Protein AF-A0A9Q4QQQ3-F1 (afdb_monomer)

Solvent-accessible surface area (backbone atoms only — not comparable to full-atom values): 6529 Å² total; per-residue (Å²): 118,49,77,91,69,48,77,55,96,86,64,57,94,86,68,75,76,92,46,68,68,54,33,49,50,52,51,51,52,47,39,64,70,56,30,48,53,47,49,64,69,70,53,78,55,95,72,57,71,48,51,49,53,30,50,32,54,49,23,65,74,65,34,62,72,50,42,75,71,28,68,31,51,55,30,37,57,70,69,36,53,71,63,19,47,61,43,39,68,74,67,23,62,59,86,98,41,78,38,71,70,35,48,56,50,28,54,54,44,56,73,79

Radius of gyration: 14.98 Å; Cα contacts (8 Å, |Δi|>4): 104; chains: 1; bounding box: 36×33×38 Å

Secondary structure (DSSP, 8-stat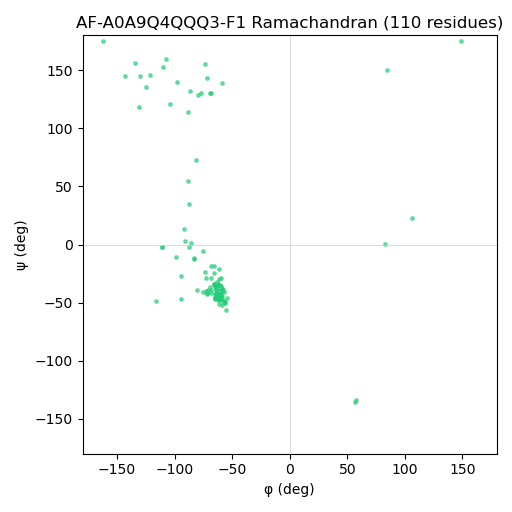e):
-BTTTB-STT--TT---SSHHHHHHHHHHHIIIIIHHHHHHH--S---HHHHHHHHHHHHHH-HHHHHT-HHHHHHHTT-HHHHHHGGGG--EETTEE-HHHHHHHHHHHH-

Mean pr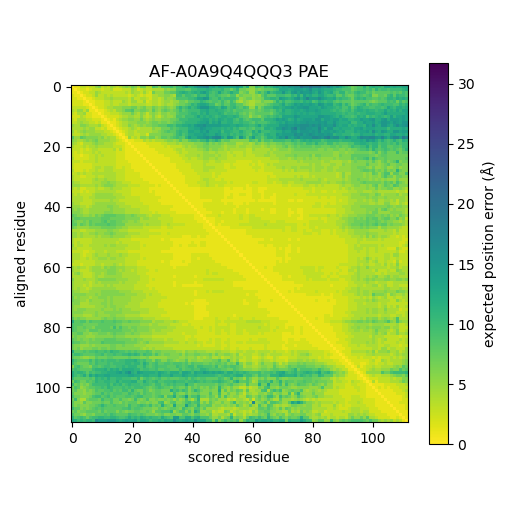edicted aligned error: 4.92 Å

Foldseek 3Di:
DDQPDDDDPPDDPPDDDPDNVSSVVVVVVCLVPAQLVLLVVLAPDDDDPLLSVLLSVLCSVVPSVCSNPFPLSVCRNVVNPVVSLVSLQVPQDDPPDGDPVSNVSSVVSSVD

pLDDT: mean 89.7, std 5.59, range [73.94, 97.12]

Organism: NCBI:txid644357

InterPro domains:
  IPR002196 Glycoside hydrolase, family 24 [PF00959] (1-109)
  IPR023346 Lysozyme-like domain superfamily [SSF53955] (1-112)
  IPR023347 Lysozyme domain superfamily [G3DSA:1.10.530.40] (1-112)
  IPR033907 Endolysin/autolysin [cd00737] (1-112)
  IPR051018 Bacteriophage Glycosyl Hydrolase 24 [PTHR38107] (1-112)

Nearest PDB structures (foldseek):
  6et6-assembly1_A  TM=9.318E-01  e=4.667E-08  Acinetobacter baumannii
  9kbq-assembly1_B  TM=9.723E-01  e=2.196E-07  Acinetobacter baumannii
  4zpu-assembly1_A  TM=9.407E-01  e=1.033E-06  Escherichia coli K-12
  3hde-assembly2_C  TM=9.400E-01  e=3.529E-06  Enterobacteria phage P21
  7m5i-assembly1_B  TM=9.130E-01  e=2.169E-05  Escherichia coli O157 typing phage 15

Sequence (112 aa):
TIGYGETGKHVTPDMCLANEQEADAILRARLAKEFEPAVRRYVRVPLKQQQFDALVSLSFNIGVGAFHRSTLLRKLNAGDVAGAAEQFHVWKWAGDSIQQGLIIRRAAERAL

Structure (mmCIF, N/CA/C/O backbone):
data_AF-A0A9Q4QQQ3-F1
#
_entry.id   AF-A0A9Q4QQQ3-F1
#
loop_
_atom_site.group_PDB
_atom_site.id
_atom_site.type_symbol
_atom_site.label_atom_id
_atom_site.label_alt_id
_atom_site.label_comp_id
_atom_site.label_asym_id
_atom_site.label_entity_id
_atom_site.label_seq_id
_atom_site.pdbx_PDB_ins_code
_atom_site.Cartn_x
_atom_site.Cartn_y
_atom_site.Cartn_z
_atom_site.occupancy
_atom_site.B_iso_or_equiv
_atom_site.auth_seq_id
_atom_site.auth_comp_id
_atom_site.auth_asym_id
_atom_site.auth_atom_id
_atom_site.pdbx_PDB_model_num
ATOM 1 N N . THR A 1 1 ? 8.842 -8.939 -12.506 1.00 79.44 1 THR A N 1
ATOM 2 C CA . THR A 1 1 ? 8.816 -7.755 -11.628 1.00 79.44 1 THR A CA 1
ATOM 3 C C . THR A 1 1 ? 10.060 -6.948 -11.893 1.00 79.44 1 THR A C 1
ATOM 5 O O . THR A 1 1 ? 11.099 -7.572 -12.062 1.00 79.44 1 THR A O 1
ATOM 8 N N . ILE A 1 2 ? 9.968 -5.619 -11.943 1.00 85.88 2 ILE A N 1
ATOM 9 C CA . ILE A 1 2 ? 11.116 -4.714 -12.130 1.00 85.88 2 ILE A CA 1
ATOM 10 C C . ILE A 1 2 ? 11.038 -3.542 -11.136 1.00 85.88 2 ILE A C 1
ATOM 12 O O . ILE A 1 2 ? 9.956 -3.244 -10.623 1.00 85.88 2 ILE A O 1
ATOM 16 N N . GLY A 1 3 ? 12.173 -2.912 -10.817 1.00 85.50 3 GLY A N 1
ATOM 17 C CA . GLY A 1 3 ? 12.241 -1.807 -9.854 1.00 85.50 3 GLY A CA 1
ATOM 18 C C . GLY A 1 3 ? 11.678 -2.192 -8.482 1.00 85.50 3 GLY A C 1
ATOM 19 O O . GLY A 1 3 ? 11.922 -3.290 -7.982 1.00 85.50 3 GLY A O 1
ATOM 20 N N . TYR A 1 4 ? 10.863 -1.315 -7.892 1.00 85.69 4 TYR A N 1
ATOM 21 C CA . TYR A 1 4 ? 10.291 -1.485 -6.548 1.00 85.69 4 TYR A CA 1
ATOM 22 C C . TYR A 1 4 ? 8.968 -2.272 -6.506 1.00 85.69 4 TYR A C 1
ATOM 24 O O . TYR A 1 4 ? 8.091 -1.992 -5.690 1.00 85.69 4 TYR A O 1
ATOM 32 N N . GLY A 1 5 ? 8.806 -3.271 -7.377 1.00 79.44 5 GLY A N 1
ATOM 33 C CA . GLY A 1 5 ? 7.593 -4.096 -7.419 1.00 79.44 5 GLY A CA 1
ATOM 34 C C . GLY A 1 5 ? 6.663 -3.806 -8.597 1.00 79.44 5 GLY A C 1
ATOM 35 O O . GLY A 1 5 ? 5.472 -4.123 -8.526 1.00 79.44 5 GLY A O 1
ATOM 36 N N . GLU A 1 6 ? 7.181 -3.230 -9.687 1.00 84.81 6 GLU A N 1
ATOM 37 C CA . GLU A 1 6 ? 6.390 -3.017 -10.896 1.00 84.81 6 GLU A CA 1
ATOM 38 C C . GLU A 1 6 ? 6.046 -4.345 -11.574 1.00 84.81 6 GLU A C 1
ATOM 40 O O . GLU A 1 6 ? 6.903 -5.218 -11.770 1.00 84.81 6 GLU A O 1
ATOM 45 N N . THR A 1 7 ? 4.763 -4.514 -11.894 1.00 83.19 7 THR A N 1
ATOM 46 C CA . THR A 1 7 ? 4.197 -5.746 -12.445 1.00 83.19 7 THR A CA 1
ATOM 47 C C . THR A 1 7 ? 3.127 -5.419 -13.483 1.00 83.19 7 THR A C 1
ATOM 49 O O . THR A 1 7 ? 2.374 -4.463 -13.341 1.00 83.19 7 THR A O 1
ATOM 52 N N . GLY A 1 8 ? 3.019 -6.237 -14.530 1.00 81.31 8 GLY A N 1
ATOM 53 C CA . GLY A 1 8 ? 2.001 -6.071 -15.567 1.00 81.31 8 GLY A CA 1
ATOM 54 C C . GLY A 1 8 ? 2.483 -6.548 -16.931 1.00 81.31 8 GLY A C 1
ATOM 55 O O . GLY A 1 8 ? 3.646 -6.899 -17.096 1.00 81.31 8 GLY A O 1
ATOM 56 N N . LYS A 1 9 ? 1.587 -6.534 -17.926 1.00 82.06 9 LYS A N 1
ATOM 57 C CA . LYS A 1 9 ? 1.886 -6.991 -19.300 1.00 82.06 9 LYS A CA 1
ATOM 58 C C . LYS A 1 9 ? 2.985 -6.183 -20.001 1.00 82.06 9 LYS A C 1
ATOM 60 O O . LYS A 1 9 ? 3.552 -6.661 -20.971 1.00 82.06 9 LYS A O 1
ATOM 65 N N . HIS A 1 10 ? 3.237 -4.960 -19.537 1.00 82.69 10 HIS A N 1
ATOM 66 C CA . HIS A 1 10 ? 4.254 -4.069 -20.090 1.00 82.69 10 HIS A CA 1
ATOM 67 C C . HIS A 1 10 ? 5.662 -4.354 -19.540 1.00 82.69 10 HIS A C 1
ATOM 69 O O . HIS A 1 10 ? 6.623 -3.827 -20.082 1.00 82.69 10 HIS A O 1
ATOM 75 N N . VAL A 1 11 ? 5.786 -5.168 -18.483 1.00 85.56 11 VAL A N 1
ATOM 76 C CA . VAL A 1 11 ? 7.076 -5.564 -17.907 1.00 85.56 11 VAL A CA 1
ATOM 77 C C . VAL A 1 11 ? 7.567 -6.817 -18.625 1.00 85.56 11 VAL A C 1
ATOM 79 O O . VAL A 1 11 ? 6.957 -7.880 -18.492 1.00 85.56 11 VAL A O 1
ATOM 82 N N . THR A 1 12 ? 8.668 -6.703 -19.367 1.00 84.81 12 THR A N 1
ATOM 83 C CA . THR A 1 12 ? 9.301 -7.823 -20.083 1.00 84.81 12 THR A CA 1
ATOM 84 C C . THR A 1 12 ? 10.617 -8.250 -19.416 1.00 84.81 12 THR A C 1
ATOM 86 O O . THR A 1 12 ? 11.195 -7.464 -18.664 1.00 84.81 12 THR A O 1
ATOM 89 N N . PRO A 1 13 ? 11.106 -9.484 -19.658 1.00 84.62 13 PRO A N 1
ATOM 90 C CA . PRO A 1 13 ? 12.372 -9.962 -19.089 1.00 84.62 13 PRO A CA 1
ATOM 91 C C . PRO A 1 13 ? 13.601 -9.127 -19.473 1.00 84.62 13 PRO A C 1
ATOM 93 O O . PRO A 1 13 ? 14.537 -9.050 -18.687 1.00 84.62 13 PRO A O 1
ATOM 96 N N . ASP A 1 14 ? 13.582 -8.490 -20.647 1.00 86.62 14 ASP A N 1
ATOM 97 C CA . ASP A 1 14 ? 14.713 -7.716 -21.180 1.00 86.62 14 ASP A CA 1
ATOM 98 C C . ASP A 1 14 ? 14.724 -6.248 -20.720 1.00 86.62 14 ASP A C 1
ATOM 100 O O . ASP A 1 14 ? 15.623 -5.486 -21.076 1.00 86.62 14 ASP A O 1
ATOM 104 N N . MET A 1 15 ? 13.717 -5.818 -19.952 1.00 86.19 15 MET A N 1
ATOM 105 C CA . MET A 1 15 ? 13.709 -4.470 -19.392 1.00 86.19 15 MET A CA 1
ATOM 106 C C . MET A 1 15 ? 14.786 -4.331 -18.315 1.00 86.19 15 MET A C 1
ATOM 108 O O . MET A 1 15 ? 14.839 -5.102 -17.358 1.00 86.19 15 MET A O 1
ATOM 112 N N . CYS A 1 16 ? 15.579 -3.270 -18.433 1.00 84.19 16 CYS A N 1
ATOM 113 C CA . CYS A 1 16 ? 16.528 -2.829 -17.422 1.00 84.19 16 CYS A CA 1
ATOM 114 C C . CYS A 1 16 ? 16.237 -1.370 -17.081 1.00 84.19 16 CYS A C 1
ATOM 116 O O . CYS A 1 16 ? 16.025 -0.561 -17.980 1.00 84.19 16 CYS A O 1
ATOM 118 N N . LEU A 1 17 ? 16.246 -1.044 -15.790 1.00 84.00 17 LEU A N 1
ATOM 119 C CA . LEU A 1 17 ? 16.192 0.344 -15.337 1.00 84.00 17 LEU A CA 1
ATOM 120 C C . LEU A 1 17 ? 17.614 0.888 -15.294 1.00 84.00 17 LEU A C 1
ATOM 122 O O . LEU A 1 17 ? 18.511 0.231 -14.763 1.00 84.00 17 LEU A O 1
ATOM 126 N N . ALA A 1 18 ? 17.822 2.076 -15.851 1.00 82.50 18 ALA A N 1
ATOM 127 C CA . ALA A 1 18 ? 19.147 2.674 -15.959 1.00 82.50 18 ALA A CA 1
ATOM 128 C C . ALA A 1 18 ? 19.676 3.178 -14.606 1.00 82.50 18 ALA A C 1
ATOM 130 O O . ALA A 1 18 ? 20.887 3.233 -14.397 1.00 82.50 18 ALA A O 1
ATOM 131 N N . ASN A 1 19 ? 18.780 3.576 -13.698 1.00 87.75 19 ASN A N 1
ATOM 132 C CA . ASN A 1 19 ? 19.118 4.115 -12.382 1.00 87.75 19 ASN A CA 1
ATOM 133 C C . ASN A 1 19 ? 17.919 4.073 -11.415 1.00 87.75 19 ASN A C 1
ATOM 135 O O . ASN A 1 19 ? 16.791 3.742 -11.786 1.00 87.75 19 ASN A O 1
ATOM 139 N N . GLU A 1 20 ? 18.172 4.449 -10.161 1.00 88.12 20 GLU A N 1
ATOM 140 C CA . GLU A 1 20 ? 17.146 4.554 -9.117 1.00 88.12 20 GLU A CA 1
ATOM 141 C C . GLU A 1 20 ? 16.085 5.619 -9.429 1.00 88.12 20 GLU A C 1
ATOM 143 O O . GLU A 1 20 ? 14.919 5.423 -9.097 1.00 88.12 20 GLU A O 1
ATOM 148 N N . GLN A 1 21 ? 16.435 6.712 -10.121 1.00 90.38 21 GLN A N 1
ATOM 149 C CA . GLN A 1 21 ? 15.463 7.763 -10.450 1.00 90.38 21 GLN A CA 1
ATOM 150 C C . GLN A 1 21 ? 14.371 7.263 -11.402 1.00 90.38 21 GLN A C 1
ATOM 152 O O . GLN A 1 21 ? 13.215 7.670 -11.289 1.00 90.38 21 GLN A O 1
ATOM 157 N N . GLU A 1 22 ? 14.713 6.364 -12.323 1.00 88.62 22 GLU A N 1
ATOM 158 C CA . GLU A 1 22 ? 13.747 5.724 -13.212 1.00 88.62 22 GLU A CA 1
ATOM 159 C C . GLU A 1 22 ? 12.821 4.775 -12.437 1.00 88.62 22 GLU A C 1
ATOM 161 O O . GLU A 1 22 ? 11.602 4.802 -12.623 1.00 88.62 22 GLU A O 1
ATOM 166 N N . ALA A 1 23 ? 13.374 4.001 -11.497 1.00 86.69 23 ALA A N 1
ATOM 167 C CA . ALA A 1 23 ? 12.589 3.149 -10.604 1.00 86.69 23 ALA A CA 1
ATOM 168 C C . ALA A 1 23 ? 11.619 3.966 -9.731 1.00 86.69 23 ALA A C 1
ATOM 170 O O . ALA A 1 23 ? 10.445 3.606 -9.601 1.00 86.69 23 ALA A O 1
ATOM 171 N N . ASP A 1 24 ? 12.086 5.092 -9.189 1.00 87.56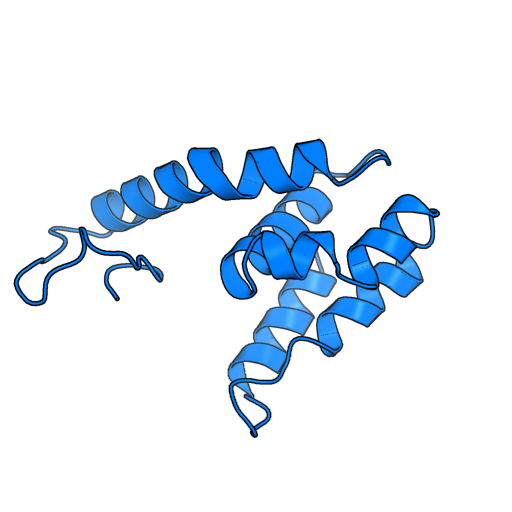 24 ASP A N 1
ATOM 172 C CA . ASP A 1 24 ? 11.281 6.042 -8.420 1.00 87.56 24 ASP A CA 1
ATOM 173 C C . ASP A 1 24 ? 10.165 6.658 -9.262 1.00 87.56 24 ASP A C 1
ATOM 175 O O . ASP A 1 24 ? 9.026 6.773 -8.802 1.00 87.56 24 ASP A O 1
ATOM 179 N N . ALA A 1 25 ? 10.466 7.057 -10.500 1.00 90.12 25 ALA A N 1
ATOM 180 C CA . ALA A 1 25 ? 9.485 7.647 -11.401 1.00 90.12 25 ALA A CA 1
ATOM 181 C C . ALA A 1 25 ? 8.358 6.657 -11.724 1.00 90.12 25 ALA A C 1
ATOM 183 O O . ALA A 1 25 ? 7.182 7.025 -11.656 1.00 90.12 25 ALA A O 1
ATOM 184 N N . ILE A 1 26 ? 8.701 5.395 -12.002 1.00 89.31 26 ILE A N 1
ATOM 185 C CA . ILE A 1 26 ? 7.728 4.323 -12.245 1.00 89.31 26 ILE A CA 1
ATOM 186 C C . ILE A 1 26 ? 6.861 4.096 -11.004 1.00 89.31 26 ILE A C 1
ATOM 188 O O . ILE A 1 26 ? 5.630 4.082 -11.106 1.00 89.31 26 ILE A O 1
ATOM 192 N N . LEU A 1 27 ? 7.484 3.983 -9.825 1.00 90.50 27 LEU A N 1
ATOM 193 C CA . LEU A 1 27 ? 6.762 3.797 -8.569 1.00 90.50 27 LEU A CA 1
ATOM 194 C C . LEU A 1 27 ? 5.786 4.953 -8.319 1.00 90.50 27 LEU A C 1
ATOM 196 O O . LEU A 1 27 ? 4.597 4.715 -8.111 1.00 90.50 27 LEU A O 1
ATOM 200 N N . ARG A 1 28 ? 6.255 6.204 -8.393 1.00 90.69 28 ARG A N 1
ATOM 201 C CA . ARG A 1 28 ? 5.419 7.399 -8.190 1.00 90.69 28 ARG A CA 1
ATOM 202 C C . ARG A 1 28 ? 4.265 7.458 -9.180 1.00 90.69 28 ARG A C 1
ATOM 204 O O . ARG A 1 28 ? 3.133 7.712 -8.775 1.00 90.69 28 ARG A O 1
ATOM 211 N N . ALA A 1 29 ? 4.526 7.186 -10.458 1.00 91.31 29 ALA A N 1
ATOM 212 C CA . ALA A 1 29 ? 3.491 7.181 -11.484 1.00 91.31 29 ALA A CA 1
ATOM 213 C C . ALA A 1 29 ? 2.398 6.151 -11.171 1.00 91.31 29 ALA A C 1
ATOM 215 O O . ALA A 1 29 ? 1.209 6.446 -11.308 1.00 91.31 29 ALA A O 1
ATOM 216 N N . ARG A 1 30 ? 2.776 4.958 -10.703 1.00 90.62 30 ARG A N 1
ATOM 217 C CA . ARG A 1 30 ? 1.807 3.926 -10.338 1.00 90.62 30 ARG A CA 1
ATOM 218 C C . ARG A 1 30 ? 1.041 4.256 -9.060 1.00 90.62 30 ARG A C 1
ATOM 220 O O . ARG A 1 30 ? -0.178 4.081 -9.037 1.00 90.62 30 ARG A O 1
ATOM 227 N N . LEU A 1 31 ? 1.712 4.765 -8.025 1.00 92.81 31 LEU A N 1
ATOM 228 C CA . LEU A 1 31 ? 1.057 5.221 -6.794 1.00 92.81 31 LEU A CA 1
ATOM 229 C C . LEU A 1 31 ? -0.001 6.288 -7.099 1.00 92.81 31 LEU A C 1
ATOM 231 O O . LEU A 1 31 ? -1.163 6.105 -6.733 1.00 92.81 31 LEU A O 1
ATOM 235 N N . ALA A 1 32 ? 0.368 7.319 -7.861 1.00 93.31 32 ALA A N 1
ATOM 236 C CA . ALA A 1 32 ? -0.523 8.414 -8.237 1.00 93.31 32 ALA A CA 1
ATOM 237 C C . ALA A 1 32 ? -1.683 7.967 -9.142 1.00 93.31 32 ALA A C 1
ATOM 239 O O . ALA A 1 32 ? -2.787 8.506 -9.055 1.00 93.31 32 ALA A O 1
ATOM 240 N N . LYS A 1 33 ? -1.457 6.979 -10.017 1.00 92.88 33 LYS A N 1
ATOM 241 C CA . LYS A 1 33 ? -2.469 6.505 -10.970 1.00 92.88 33 LYS A CA 1
ATOM 242 C C . LYS A 1 33 ? -3.474 5.533 -10.356 1.00 92.88 33 LYS A C 1
ATOM 244 O O . LYS A 1 33 ? -4.648 5.575 -10.718 1.00 92.88 33 LYS A O 1
ATOM 249 N N . GLU A 1 34 ? -3.027 4.633 -9.483 1.00 92.94 34 GLU A N 1
ATOM 250 C CA . GLU A 1 34 ? -3.828 3.482 -9.047 1.00 92.94 34 GLU A CA 1
ATOM 251 C C . GLU A 1 34 ? -4.167 3.517 -7.553 1.00 92.94 34 GLU A C 1
ATOM 253 O O . GLU A 1 34 ? -5.327 3.338 -7.176 1.00 92.94 34 GLU A O 1
ATOM 258 N N . PHE A 1 35 ? -3.178 3.762 -6.692 1.00 95.19 35 PHE A N 1
ATOM 259 C CA . PHE A 1 35 ? -3.304 3.498 -5.257 1.00 95.19 35 PHE A CA 1
ATOM 260 C C . PHE A 1 35 ? -3.748 4.719 -4.454 1.00 95.19 35 PHE A C 1
ATOM 262 O O . PHE A 1 35 ? -4.689 4.620 -3.668 1.00 95.19 35 PHE A O 1
ATOM 269 N N . GLU A 1 36 ? -3.147 5.886 -4.683 1.00 96.06 36 GLU A N 1
ATOM 270 C CA . GLU A 1 36 ? -3.560 7.126 -4.022 1.00 96.06 36 GLU A CA 1
ATOM 271 C C . GLU A 1 36 ? -5.029 7.480 -4.308 1.00 96.06 36 GLU A C 1
ATOM 273 O O . GLU A 1 36 ? -5.767 7.745 -3.352 1.00 96.06 36 GLU A O 1
ATOM 278 N N . PRO A 1 37 ? -5.526 7.430 -5.565 1.00 96.94 37 PRO A N 1
ATOM 279 C CA . PRO A 1 37 ? -6.932 7.714 -5.842 1.00 96.94 37 PRO A CA 1
ATOM 280 C C . PRO A 1 37 ? -7.864 6.684 -5.202 1.00 96.94 37 PRO A C 1
ATOM 282 O O . PRO A 1 37 ? -8.951 7.039 -4.749 1.00 96.94 37 PRO A O 1
ATOM 285 N N . ALA A 1 38 ? -7.447 5.416 -5.126 1.00 95.56 38 ALA A N 1
ATOM 286 C CA . ALA A 1 38 ? -8.224 4.373 -4.470 1.00 95.56 38 ALA A CA 1
ATOM 287 C C . ALA A 1 38 ? -8.363 4.628 -2.964 1.00 95.56 38 ALA A C 1
ATOM 289 O O . ALA A 1 38 ? -9.478 4.575 -2.442 1.00 95.56 38 ALA A O 1
ATOM 290 N N . VAL A 1 39 ? -7.269 4.961 -2.270 1.00 96.44 39 VAL A N 1
ATOM 291 C CA . VAL A 1 39 ? -7.318 5.297 -0.838 1.00 96.44 39 VAL A CA 1
ATOM 292 C C . VAL A 1 39 ? -8.200 6.526 -0.611 1.00 96.44 39 VAL A C 1
ATOM 294 O O . VAL A 1 39 ? -9.106 6.467 0.219 1.00 96.44 39 VAL A O 1
ATOM 297 N N . ARG A 1 40 ? -8.029 7.595 -1.406 1.00 96.44 40 ARG A N 1
ATOM 298 C CA . ARG A 1 40 ? -8.877 8.804 -1.325 1.00 96.44 40 ARG A CA 1
ATOM 299 C C . ARG A 1 40 ? -10.357 8.510 -1.568 1.00 96.44 40 ARG A C 1
ATOM 301 O O . ARG A 1 40 ? -11.212 9.119 -0.939 1.00 96.44 40 ARG A O 1
ATOM 308 N N . ARG A 1 41 ? -10.668 7.593 -2.486 1.00 96.69 41 ARG A N 1
ATOM 309 C CA . ARG A 1 41 ? -12.047 7.226 -2.831 1.00 96.69 41 ARG A CA 1
ATOM 310 C C . ARG A 1 41 ? -12.727 6.405 -1.739 1.00 96.69 41 ARG A C 1
ATOM 312 O O . ARG A 1 41 ? -13.930 6.547 -1.526 1.00 96.69 41 ARG A O 1
ATOM 319 N N . TYR A 1 42 ? -11.996 5.479 -1.127 1.00 97.12 42 TYR A N 1
ATOM 320 C CA . TYR A 1 42 ? -12.588 4.483 -0.239 1.00 97.12 42 TYR A CA 1
ATOM 321 C C . TYR A 1 42 ? -12.560 4.875 1.235 1.00 97.12 42 TYR A C 1
ATOM 323 O O . TYR A 1 42 ? -13.437 4.433 1.984 1.00 97.12 42 TYR A O 1
ATOM 331 N N . VAL A 1 43 ? -11.601 5.697 1.661 1.00 97.00 43 VAL A N 1
ATOM 332 C CA . VAL A 1 43 ? -11.576 6.235 3.022 1.00 97.00 43 VAL A CA 1
ATOM 333 C C . VAL A 1 43 ? -12.544 7.412 3.120 1.00 97.00 43 VAL A C 1
ATOM 335 O O . VAL A 1 43 ? -12.511 8.331 2.310 1.00 97.00 43 VAL A O 1
ATOM 338 N N . ARG A 1 44 ? -13.431 7.371 4.115 1.00 96.06 44 ARG A N 1
ATOM 339 C CA . ARG A 1 44 ? -14.519 8.343 4.322 1.00 96.06 44 ARG A CA 1
ATOM 340 C C . ARG A 1 44 ? -14.314 9.230 5.548 1.00 96.06 44 ARG A C 1
ATOM 342 O O . ARG A 1 44 ? -15.148 10.083 5.827 1.00 96.06 44 ARG A O 1
ATOM 349 N N . VAL A 1 45 ? -13.232 9.005 6.286 1.00 95.50 45 VAL A N 1
ATOM 350 C CA . VAL A 1 45 ? -12.860 9.763 7.483 1.00 95.50 45 VAL A CA 1
ATOM 351 C C . VAL A 1 45 ? -11.622 10.619 7.201 1.00 95.50 45 VAL A C 1
ATOM 353 O O . VAL A 1 45 ? -10.817 10.248 6.343 1.00 95.50 45 VAL A O 1
ATOM 356 N N . PRO A 1 46 ? -11.435 11.752 7.900 1.00 94.19 46 PRO A N 1
ATOM 357 C CA . PRO A 1 46 ? -10.209 12.533 7.791 1.00 94.19 46 PRO A CA 1
ATOM 358 C C . PRO A 1 46 ? -8.980 11.700 8.168 1.00 94.19 46 PRO A C 1
ATOM 360 O O . PRO A 1 46 ? -9.008 10.952 9.145 1.00 94.19 46 PRO A O 1
ATOM 363 N N . LEU A 1 47 ? -7.894 11.864 7.414 1.00 93.31 47 LEU A N 1
ATOM 364 C CA . LEU A 1 47 ? -6.615 11.205 7.665 1.00 93.31 47 LEU A CA 1
ATOM 365 C C . LEU A 1 47 ? -5.510 12.232 7.871 1.00 93.31 47 LEU A C 1
ATOM 367 O O . LEU A 1 47 ? -5.476 13.268 7.204 1.00 93.31 47 LEU A O 1
ATOM 371 N N . LYS A 1 48 ? -4.560 11.899 8.743 1.00 94.00 48 LYS A N 1
ATOM 372 C CA . LYS A 1 48 ? -3.240 12.537 8.738 1.00 94.00 48 LYS A CA 1
ATOM 373 C C . LYS A 1 48 ? -2.432 12.025 7.544 1.00 94.00 48 LYS A C 1
ATOM 375 O O . LYS A 1 48 ? -2.648 10.902 7.093 1.00 94.00 48 LYS A O 1
ATOM 380 N N . GLN A 1 49 ? -1.458 12.812 7.084 1.00 94.06 49 GLN A N 1
ATOM 381 C CA . GLN A 1 49 ? -0.610 12.431 5.948 1.00 94.06 49 GLN A CA 1
ATOM 382 C C . GLN A 1 49 ? 0.057 11.060 6.152 1.00 94.06 49 GLN A C 1
ATOM 384 O O . GLN A 1 49 ? -0.046 10.201 5.290 1.00 94.06 49 GLN A O 1
ATOM 389 N N . GLN A 1 50 ? 0.622 10.806 7.335 1.00 92.88 50 GLN A N 1
ATOM 390 C CA . GLN A 1 50 ? 1.292 9.535 7.644 1.00 92.88 50 GLN A CA 1
ATOM 391 C C . GLN A 1 50 ? 0.345 8.325 7.560 1.00 92.88 50 GLN A C 1
ATOM 393 O O . GLN A 1 50 ? 0.710 7.275 7.037 1.00 92.88 50 GLN A O 1
ATOM 398 N N . GLN A 1 51 ? -0.910 8.493 7.990 1.00 91.88 51 GLN A N 1
ATOM 399 C CA . GLN A 1 51 ? -1.931 7.448 7.887 1.00 91.88 51 GLN A CA 1
ATOM 400 C C . GLN A 1 51 ? -2.320 7.198 6.430 1.00 91.88 51 GLN A C 1
ATOM 402 O O . GLN A 1 51 ? -2.528 6.055 6.031 1.00 91.88 51 GLN A O 1
ATOM 407 N N . PHE A 1 52 ? -2.416 8.258 5.626 1.00 95.38 52 PHE A N 1
ATOM 408 C CA . PHE A 1 52 ? -2.642 8.128 4.191 1.00 95.38 52 PHE A CA 1
ATOM 409 C C . PHE A 1 52 ? -1.504 7.344 3.526 1.00 95.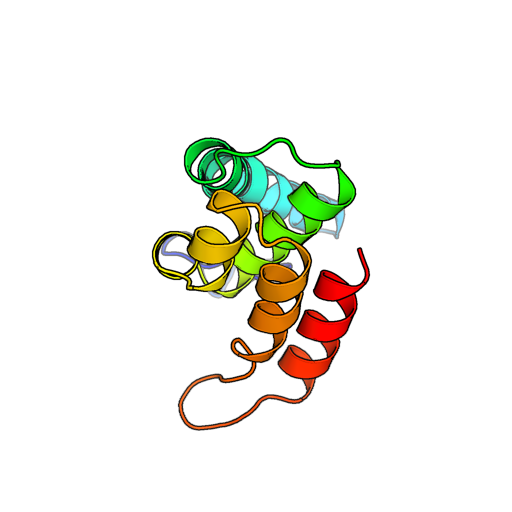38 52 PHE A C 1
ATOM 411 O O . PHE A 1 52 ? -1.775 6.374 2.818 1.00 95.38 52 PHE A O 1
ATOM 418 N N . ASP A 1 53 ? -0.253 7.689 3.828 1.00 93.38 53 ASP A N 1
ATOM 419 C CA . ASP A 1 53 ? 0.935 7.026 3.282 1.00 93.38 53 ASP A CA 1
ATOM 420 C C . ASP A 1 53 ? 0.981 5.536 3.669 1.00 93.38 53 ASP A C 1
ATOM 422 O O . ASP A 1 53 ? 1.215 4.672 2.817 1.00 93.38 53 ASP A O 1
ATOM 426 N N . ALA A 1 54 ? 0.661 5.203 4.925 1.00 92.62 54 ALA A N 1
ATOM 427 C CA . ALA A 1 54 ? 0.571 3.820 5.395 1.00 92.62 54 ALA A CA 1
ATOM 428 C C . ALA A 1 54 ? -0.498 3.008 4.642 1.00 92.62 54 ALA A C 1
ATOM 430 O O . ALA A 1 54 ? -0.254 1.867 4.236 1.00 92.62 54 ALA A O 1
ATOM 431 N N . LEU A 1 55 ? -1.678 3.594 4.408 1.00 95.06 55 LEU A N 1
ATOM 432 C CA . LEU A 1 55 ? -2.765 2.941 3.670 1.00 95.06 55 LEU A CA 1
ATOM 433 C C . LEU A 1 55 ? -2.430 2.772 2.185 1.00 95.06 55 LEU A C 1
ATOM 435 O O . LEU A 1 55 ? -2.778 1.745 1.601 1.00 95.06 55 LEU A O 1
ATOM 439 N N . VAL A 1 56 ? -1.732 3.738 1.582 1.00 95.62 56 VAL A N 1
ATOM 440 C CA . VAL A 1 56 ? -1.231 3.633 0.206 1.00 95.62 56 VAL A CA 1
ATOM 441 C C . VAL A 1 56 ? -0.187 2.520 0.102 1.00 95.62 56 VAL A C 1
ATOM 443 O O . VAL A 1 56 ? -0.312 1.677 -0.786 1.00 95.62 56 VAL A O 1
ATOM 446 N N . SER A 1 57 ? 0.773 2.433 1.034 1.00 92.75 57 SER A N 1
ATOM 447 C CA . SER A 1 57 ? 1.749 1.328 1.067 1.00 92.75 57 SER A CA 1
ATOM 448 C C . SER A 1 57 ? 1.069 -0.033 1.211 1.00 92.75 57 SER A C 1
ATOM 450 O O . SER A 1 57 ? 1.406 -0.979 0.488 1.00 92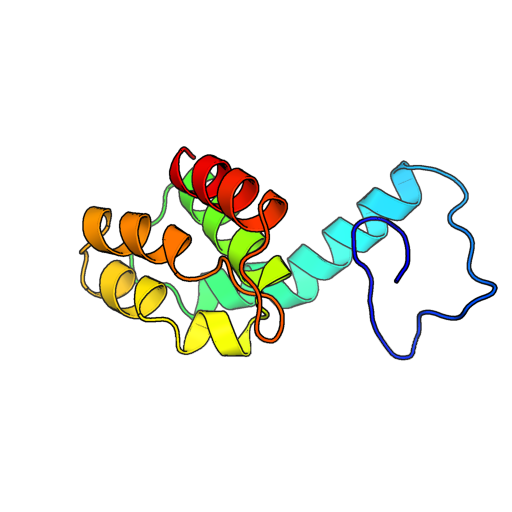.75 57 SER A O 1
ATOM 452 N N . LEU A 1 58 ? 0.080 -0.138 2.107 1.00 92.12 58 LEU A N 1
ATOM 453 C CA . LEU A 1 58 ? -0.684 -1.368 2.269 1.00 92.12 58 LEU A CA 1
ATOM 454 C C . LEU A 1 58 ? -1.420 -1.714 0.975 1.00 92.12 58 LEU A C 1
ATOM 456 O O . LEU A 1 58 ? -1.276 -2.829 0.479 1.00 92.12 58 LEU A O 1
ATOM 460 N N . SER A 1 59 ? -2.166 -0.762 0.405 1.00 94.75 59 SER A N 1
ATOM 461 C CA . SER A 1 59 ? -2.931 -0.966 -0.827 1.00 94.75 59 SER A CA 1
ATOM 462 C C . SER A 1 59 ? -2.038 -1.329 -2.013 1.00 94.75 59 SER A C 1
ATOM 464 O O . SER A 1 59 ? -2.463 -2.140 -2.832 1.00 94.75 59 SER A O 1
ATOM 466 N N . PHE A 1 60 ? -0.824 -0.779 -2.103 1.00 91.62 60 PHE A N 1
ATOM 467 C CA . PHE A 1 60 ? 0.176 -1.168 -3.099 1.00 91.62 60 PHE A CA 1
ATOM 468 C C . PHE A 1 60 ? 0.575 -2.638 -2.942 1.00 91.62 60 PHE A C 1
ATOM 470 O O . PHE A 1 60 ? 0.658 -3.378 -3.918 1.00 91.62 60 PHE A O 1
ATOM 477 N N . ASN A 1 61 ? 0.780 -3.089 -1.703 1.00 90.44 61 ASN A N 1
ATOM 478 C CA . ASN A 1 61 ? 1.223 -4.449 -1.427 1.00 90.44 61 ASN A CA 1
ATOM 479 C C . ASN A 1 61 ? 0.126 -5.512 -1.590 1.00 90.44 61 ASN A C 1
ATOM 481 O O . ASN A 1 61 ? 0.417 -6.594 -2.093 1.00 90.44 61 ASN A O 1
ATOM 485 N N . ILE A 1 62 ? -1.106 -5.233 -1.155 1.00 89.44 62 ILE A N 1
ATOM 486 C CA . ILE A 1 62 ? -2.210 -6.215 -1.172 1.00 89.44 62 ILE A CA 1
ATOM 487 C C . ILE A 1 62 ? -3.149 -6.044 -2.377 1.00 89.44 62 ILE A C 1
ATOM 489 O O . ILE A 1 62 ? -4.000 -6.896 -2.629 1.00 89.44 62 ILE A O 1
ATOM 493 N N . GLY A 1 63 ? -3.011 -4.941 -3.115 1.00 92.69 63 GLY A N 1
ATOM 494 C CA . GLY A 1 63 ? -3.879 -4.551 -4.222 1.00 92.69 63 GLY A CA 1
ATOM 495 C C . GLY A 1 63 ? -5.142 -3.795 -3.785 1.00 92.69 63 GLY A C 1
ATOM 496 O O . GLY A 1 63 ? -5.724 -4.038 -2.723 1.00 92.69 63 GLY A O 1
ATOM 497 N N . VAL A 1 64 ? -5.629 -2.909 -4.661 1.00 94.50 64 VAL A N 1
ATOM 498 C CA . VAL A 1 64 ? -6.804 -2.048 -4.414 1.00 94.50 64 VAL A CA 1
ATOM 499 C C . VAL A 1 64 ? -8.065 -2.850 -4.074 1.00 94.50 64 VAL A C 1
ATOM 501 O O . VAL A 1 64 ? -8.831 -2.478 -3.185 1.00 94.50 64 VAL A O 1
ATOM 504 N N . GLY A 1 65 ? -8.293 -3.971 -4.763 1.00 95.25 65 GLY A N 1
ATOM 505 C CA . GLY A 1 65 ? -9.474 -4.806 -4.537 1.00 95.25 65 GLY A CA 1
ATOM 506 C C . GLY A 1 65 ? -9.511 -5.432 -3.140 1.00 95.25 65 GLY A C 1
ATOM 507 O O . GLY A 1 65 ? -10.576 -5.490 -2.524 1.00 95.25 65 GLY A O 1
ATOM 508 N N . ALA A 1 66 ? -8.358 -5.878 -2.632 1.00 94.75 66 ALA A N 1
ATOM 509 C CA . ALA A 1 66 ? -8.240 -6.437 -1.289 1.00 94.75 66 ALA A CA 1
ATOM 510 C C . ALA A 1 66 ? -8.360 -5.340 -0.223 1.00 94.75 66 ALA A C 1
ATOM 512 O O . ALA A 1 66 ? -9.098 -5.514 0.747 1.00 94.75 66 ALA A O 1
ATOM 513 N N . PHE A 1 67 ? -7.728 -4.183 -0.450 1.00 96.50 67 PHE A N 1
ATOM 514 C CA . PHE A 1 67 ? -7.866 -3.008 0.411 1.00 96.50 67 PHE A CA 1
ATOM 515 C C . PHE A 1 67 ? -9.330 -2.570 0.560 1.00 96.50 67 PHE A C 1
ATOM 517 O O . PHE A 1 67 ? -9.822 -2.432 1.681 1.00 96.50 67 PHE A O 1
ATOM 524 N N . HIS A 1 68 ? -10.060 -2.439 -0.551 1.00 96.69 68 HIS A N 1
ATOM 525 C CA . HIS A 1 68 ? -11.465 -2.022 -0.552 1.00 96.69 68 HIS A CA 1
ATOM 526 C C . HIS A 1 68 ? -12.380 -2.965 0.248 1.00 96.69 68 HIS A C 1
ATOM 528 O O . HIS A 1 68 ? -13.313 -2.514 0.908 1.00 96.69 68 HIS A O 1
ATOM 534 N N . ARG A 1 69 ? -12.113 -4.276 0.227 1.00 96.19 69 ARG A N 1
ATOM 535 C CA . ARG A 1 69 ? -12.897 -5.274 0.977 1.00 96.19 69 ARG A CA 1
ATOM 536 C C . ARG A 1 69 ? -12.351 -5.552 2.381 1.00 96.19 69 ARG A C 1
ATOM 538 O O . ARG A 1 69 ? -12.865 -6.431 3.070 1.00 96.19 69 ARG A O 1
ATOM 545 N N . SER A 1 70 ? -11.305 -4.846 2.802 1.00 96.19 70 SER A N 1
ATOM 546 C CA . SER A 1 70 ? -10.611 -5.143 4.050 1.00 96.19 70 SER A CA 1
ATOM 547 C C . SER A 1 70 ? -11.439 -4.772 5.283 1.00 96.19 70 SER A C 1
ATOM 549 O O . SER A 1 70 ? -12.107 -3.736 5.348 1.00 96.19 70 SER A O 1
ATOM 551 N N . THR A 1 71 ? -11.326 -5.593 6.329 1.00 95.75 71 THR A N 1
ATOM 552 C CA . THR A 1 71 ? -11.846 -5.243 7.660 1.00 95.75 71 THR A CA 1
ATOM 553 C C . THR A 1 71 ? -11.169 -3.988 8.213 1.00 95.75 71 THR A C 1
ATOM 555 O O . THR A 1 71 ? -11.814 -3.233 8.937 1.00 95.75 71 THR A O 1
ATOM 558 N N . LEU A 1 72 ? -9.912 -3.737 7.829 1.00 96.56 72 LEU A N 1
ATOM 559 C CA . LEU A 1 72 ? -9.174 -2.517 8.150 1.00 96.56 72 LEU A CA 1
ATOM 560 C C . LEU A 1 72 ? -9.933 -1.271 7.695 1.00 96.56 72 LEU A C 1
ATOM 562 O O . LEU A 1 72 ? -10.262 -0.425 8.522 1.00 96.56 72 LEU A O 1
ATOM 566 N N . LEU A 1 73 ? -10.265 -1.186 6.404 1.00 96.75 73 LEU A N 1
ATOM 567 C CA . LEU A 1 73 ? -10.976 -0.040 5.841 1.00 96.75 73 LEU A CA 1
ATOM 568 C C . LEU A 1 73 ? -12.359 0.131 6.479 1.00 96.75 73 LEU A C 1
ATOM 570 O O . LEU A 1 73 ? -12.774 1.249 6.777 1.00 96.75 73 LEU A O 1
ATOM 574 N N . ARG A 1 74 ? -13.068 -0.978 6.723 1.00 97.00 74 ARG A N 1
ATOM 575 C CA . ARG A 1 74 ? -14.374 -0.956 7.395 1.00 97.00 74 ARG A CA 1
ATOM 576 C C . ARG A 1 74 ? -14.283 -0.369 8.807 1.00 97.00 74 ARG A C 1
ATOM 578 O O . ARG A 1 74 ? -15.114 0.462 9.153 1.00 97.00 74 ARG A O 1
ATOM 585 N N . LYS A 1 75 ? -13.289 -0.782 9.601 1.00 96.12 75 LYS A N 1
ATOM 586 C CA . LYS A 1 75 ? -13.045 -0.248 10.952 1.00 96.12 75 LYS A CA 1
ATOM 587 C C . LYS A 1 75 ? -12.654 1.224 10.911 1.00 96.12 75 LYS A C 1
ATOM 589 O O . LYS A 1 75 ? -13.254 2.029 11.615 1.00 96.12 75 LYS A O 1
ATOM 594 N N . LEU A 1 76 ? -11.735 1.583 10.017 1.00 96.62 76 LEU A N 1
ATOM 595 C CA . LEU A 1 76 ? -11.289 2.961 9.834 1.00 96.62 76 LEU A CA 1
ATOM 596 C C . LEU A 1 76 ? -12.461 3.894 9.502 1.00 96.62 76 LEU A C 1
ATOM 598 O O . LEU A 1 76 ? -12.639 4.918 10.153 1.00 96.62 76 LEU A O 1
ATOM 602 N N . ASN A 1 77 ? -13.308 3.507 8.546 1.00 97.12 77 ASN A N 1
ATOM 603 C CA . ASN A 1 77 ? -14.483 4.289 8.154 1.00 97.12 77 ASN A CA 1
ATOM 604 C C . ASN A 1 77 ? -15.577 4.346 9.231 1.00 97.12 77 ASN A C 1
ATOM 606 O O . ASN A 1 77 ? -16.432 5.224 9.168 1.00 97.12 77 ASN A O 1
ATOM 610 N N . ALA A 1 78 ? -15.555 3.436 10.207 1.00 96.81 78 ALA A N 1
ATOM 611 C CA . ALA A 1 78 ? -16.405 3.489 11.394 1.00 96.81 78 ALA A CA 1
ATOM 612 C C . ALA A 1 78 ? -15.807 4.356 12.522 1.00 96.81 78 ALA A C 1
ATOM 614 O O . ALA A 1 78 ? -16.398 4.446 13.594 1.00 96.81 78 ALA A O 1
ATOM 615 N N . GLY A 1 79 ? -14.638 4.974 12.307 1.00 93.94 79 GLY A N 1
ATOM 616 C CA . GLY A 1 79 ? -13.920 5.762 13.312 1.00 93.94 79 GLY A CA 1
ATOM 617 C C . GLY A 1 79 ? -13.061 4.931 14.273 1.00 93.94 79 GLY A C 1
ATOM 618 O O . GLY A 1 79 ? -12.385 5.496 15.130 1.00 93.94 79 GLY A O 1
ATOM 619 N N . ASP A 1 80 ? -13.026 3.603 14.119 1.00 94.56 80 ASP A N 1
ATOM 620 C CA . ASP A 1 80 ? -12.201 2.693 14.922 1.00 94.56 80 ASP A CA 1
ATOM 621 C C . ASP A 1 80 ? -10.760 2.664 14.384 1.00 94.56 80 ASP A C 1
ATOM 623 O O . ASP A 1 80 ? -10.321 1.708 13.739 1.00 94.56 80 ASP A O 1
ATOM 627 N N . VAL A 1 81 ? -10.022 3.753 14.620 1.00 90.81 81 VAL A N 1
ATOM 628 C CA . VAL A 1 81 ? -8.632 3.916 14.157 1.00 90.81 81 VAL A CA 1
ATOM 629 C C . VAL A 1 81 ? -7.704 2.894 14.818 1.00 90.81 81 VAL A C 1
ATOM 631 O O . VAL A 1 81 ? -6.885 2.277 14.137 1.00 90.81 81 VAL A O 1
ATOM 634 N N . ALA A 1 82 ? -7.850 2.668 16.127 1.00 90.81 82 ALA A N 1
ATOM 635 C CA . ALA A 1 82 ? -7.034 1.700 16.859 1.00 90.81 82 ALA A CA 1
ATOM 636 C C . ALA A 1 82 ? -7.281 0.270 16.357 1.00 90.81 82 ALA A C 1
ATOM 638 O O . ALA A 1 82 ? -6.340 -0.467 16.065 1.00 90.81 82 ALA A O 1
ATOM 639 N N . GLY A 1 83 ? -8.544 -0.111 16.166 1.00 91.94 83 GLY A N 1
ATOM 640 C CA . GLY A 1 83 ? -8.877 -1.405 15.597 1.00 91.94 83 GLY A CA 1
ATOM 641 C C . GLY A 1 83 ? -8.439 -1.546 14.143 1.00 91.94 83 GLY A C 1
ATOM 642 O O . GLY A 1 83 ? -8.065 -2.648 13.748 1.00 91.94 83 GLY A O 1
ATOM 643 N N . ALA A 1 84 ? -8.462 -0.476 13.341 1.00 92.75 84 ALA A N 1
ATOM 644 C CA . ALA A 1 84 ? -7.915 -0.493 11.986 1.00 92.75 84 ALA A CA 1
ATOM 645 C C . ALA A 1 84 ? -6.397 -0.742 11.992 1.00 92.75 84 ALA A C 1
ATOM 647 O O . ALA A 1 84 ? -5.919 -1.566 11.213 1.00 92.75 84 ALA A O 1
ATOM 648 N N . ALA A 1 85 ? -5.654 -0.119 12.911 1.00 90.06 85 ALA A N 1
ATOM 649 C CA . ALA A 1 85 ? -4.217 -0.340 13.075 1.00 90.06 85 ALA A CA 1
ATOM 650 C C . ALA A 1 85 ? -3.880 -1.814 13.380 1.00 90.0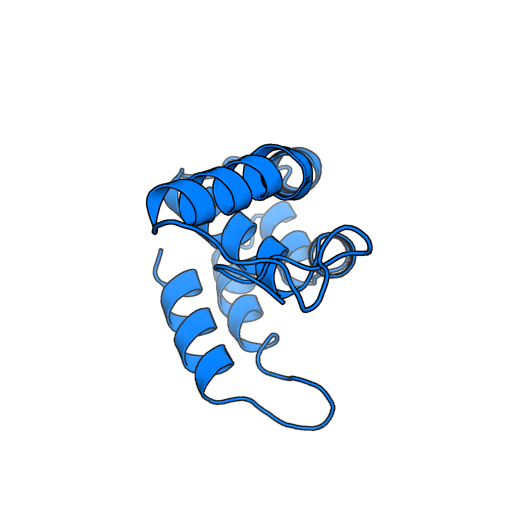6 85 ALA A C 1
ATOM 652 O O . ALA A 1 85 ? -2.942 -2.372 12.812 1.00 90.06 85 ALA A O 1
ATOM 653 N N . G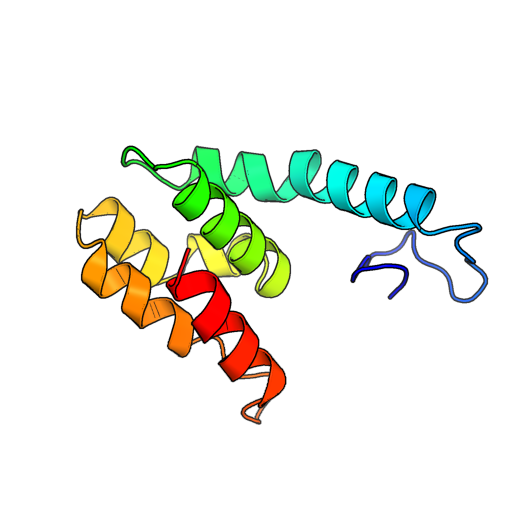LU A 1 86 ? -4.691 -2.499 14.194 1.00 91.69 86 GLU A N 1
ATOM 654 C CA . GLU A 1 86 ? -4.505 -3.937 14.450 1.00 91.69 86 GLU A CA 1
ATOM 655 C C . GLU A 1 86 ? -4.742 -4.815 13.216 1.00 91.69 86 GLU A C 1
ATOM 657 O O . GLU A 1 86 ? -4.188 -5.910 13.105 1.00 91.69 86 GLU A O 1
ATOM 662 N N . GLN A 1 87 ? -5.536 -4.344 12.252 1.00 92.50 87 GLN A N 1
ATOM 663 C CA . GLN A 1 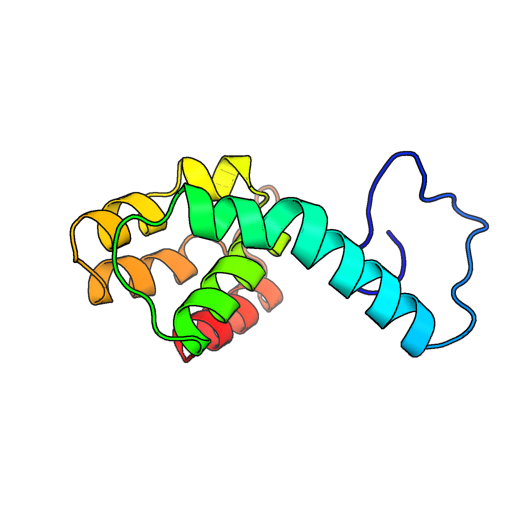87 ? -5.795 -5.092 11.024 1.00 92.50 87 GLN A CA 1
ATOM 664 C C . GLN A 1 87 ? -4.622 -5.079 10.039 1.00 92.50 87 GLN A C 1
ATOM 666 O O . GLN A 1 87 ? -4.687 -5.806 9.054 1.00 92.50 87 GLN A O 1
ATOM 671 N N . PHE A 1 88 ? -3.537 -4.335 10.269 1.00 88.00 88 PHE A N 1
ATOM 672 C CA . PHE A 1 88 ? -2.338 -4.478 9.432 1.00 88.00 88 PHE A CA 1
ATOM 673 C C . PHE A 1 88 ? -1.719 -5.877 9.587 1.00 88.00 88 PHE A C 1
ATOM 675 O O . PHE A 1 88 ? -1.339 -6.497 8.595 1.00 88.00 88 PHE A O 1
ATOM 682 N N . HIS A 1 89 ? -1.712 -6.435 10.802 1.00 86.12 89 HIS A N 1
ATOM 683 C CA . HIS A 1 89 ? -1.065 -7.718 11.122 1.00 86.12 89 HIS A CA 1
ATOM 684 C C . HIS A 1 89 ? -1.683 -8.942 10.441 1.00 86.12 89 HIS A C 1
ATOM 686 O O . HIS A 1 89 ? -1.042 -9.993 10.358 1.00 86.12 89 HIS A O 1
ATOM 692 N N . VAL A 1 90 ? -2.923 -8.839 9.951 1.00 87.69 90 VAL A N 1
ATOM 693 C CA . VAL A 1 90 ? -3.589 -9.958 9.263 1.00 87.69 90 VAL A CA 1
ATOM 694 C C . VAL A 1 90 ? -3.015 -10.176 7.858 1.00 87.69 90 VAL A C 1
ATOM 696 O O . VAL A 1 90 ? -3.033 -11.295 7.351 1.00 87.69 90 VAL A O 1
ATOM 699 N N . TRP A 1 91 ? -2.419 -9.141 7.258 1.00 87.38 91 TRP A N 1
ATOM 700 C CA . TRP A 1 91 ? -1.823 -9.176 5.920 1.00 87.38 91 TRP A CA 1
ATOM 701 C C . TRP A 1 91 ? -0.354 -9.624 5.956 1.00 87.38 91 TRP A C 1
ATOM 703 O O . TRP A 1 91 ? 0.536 -8.915 5.477 1.00 87.38 91 TRP A O 1
ATOM 713 N N . LYS A 1 92 ? -0.110 -10.795 6.557 1.00 87.38 92 LYS A N 1
ATOM 714 C CA . LYS A 1 92 ? 1.220 -11.421 6.728 1.00 87.38 92 LYS A CA 1
ATOM 715 C C . LYS A 1 92 ? 1.445 -12.688 5.896 1.00 87.38 92 LYS A C 1
ATOM 717 O O . LYS A 1 92 ? 2.520 -13.280 5.960 1.00 87.38 92 LYS A O 1
ATOM 722 N N . TRP A 1 93 ? 0.428 -13.120 5.158 1.00 82.38 93 TRP A N 1
ATOM 723 C CA . TRP A 1 93 ? 0.436 -14.364 4.394 1.00 82.38 93 TRP A CA 1
ATOM 724 C C . TRP A 1 93 ? 0.771 -14.105 2.925 1.00 82.38 93 TRP A C 1
ATOM 726 O O . TRP A 1 93 ? 0.271 -13.147 2.336 1.00 82.38 93 TRP A O 1
ATOM 736 N N . ALA A 1 94 ? 1.581 -14.982 2.335 1.00 82.81 94 ALA A N 1
ATOM 737 C CA . ALA A 1 94 ? 1.755 -15.096 0.891 1.00 82.81 94 ALA A CA 1
ATOM 738 C C . ALA A 1 94 ? 1.626 -16.576 0.504 1.00 82.81 94 ALA A C 1
ATOM 740 O O . ALA A 1 94 ? 2.385 -17.420 0.990 1.00 82.81 94 ALA A O 1
ATOM 741 N N . GLY A 1 95 ? 0.630 -16.894 -0.329 1.00 82.81 95 GLY A N 1
ATOM 742 C CA . GLY A 1 95 ? 0.189 -18.280 -0.507 1.00 82.81 95 GLY A CA 1
ATOM 743 C C . GLY A 1 95 ? -0.239 -18.886 0.834 1.00 82.81 95 GLY A C 1
ATOM 744 O O . GLY A 1 95 ? -0.897 -18.217 1.630 1.00 82.81 95 GLY A O 1
ATOM 745 N N . ASP A 1 96 ? 0.214 -20.106 1.113 1.00 83.50 96 ASP A N 1
ATOM 746 C CA . ASP A 1 96 ? -0.145 -20.857 2.326 1.00 83.50 96 ASP A CA 1
ATOM 747 C C . ASP A 1 96 ? 0.829 -20.642 3.498 1.00 83.50 96 ASP A C 1
ATOM 749 O O . ASP A 1 96 ? 0.821 -21.388 4.476 1.00 83.50 96 ASP A O 1
ATOM 753 N N . SER A 1 97 ? 1.699 -19.631 3.413 1.00 83.12 97 SER A N 1
ATOM 754 C CA . SER A 1 97 ? 2.768 -19.416 4.393 1.00 83.12 97 SER A CA 1
ATOM 755 C C . SER A 1 97 ? 2.817 -17.985 4.922 1.00 83.12 97 SER A C 1
ATOM 757 O O . SER A 1 97 ? 2.577 -17.011 4.202 1.00 83.12 97 SER A O 1
ATOM 759 N N . ILE A 1 98 ? 3.163 -17.855 6.203 1.00 86.31 98 ILE A N 1
ATOM 760 C CA . ILE A 1 98 ? 3.456 -16.566 6.829 1.00 86.31 98 ILE A CA 1
ATOM 761 C C . ILE A 1 98 ? 4.852 -16.119 6.400 1.00 86.31 98 ILE A C 1
ATOM 763 O O . ILE A 1 98 ? 5.818 -16.868 6.524 1.00 86.31 98 ILE A O 1
ATOM 767 N N . GLN A 1 99 ? 4.963 -14.875 5.943 1.00 88.56 99 GLN A N 1
ATOM 768 C CA . GLN A 1 99 ? 6.223 -14.295 5.496 1.00 88.56 99 GLN A CA 1
ATOM 769 C C . GLN A 1 99 ? 6.769 -13.332 6.548 1.0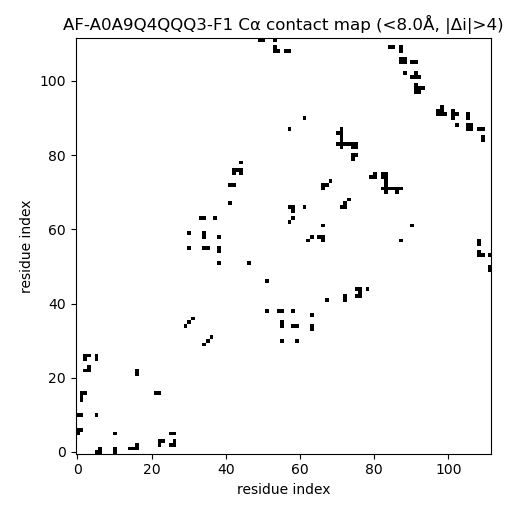0 88.56 99 GLN A C 1
ATOM 771 O O . GLN A 1 99 ? 6.143 -12.317 6.860 1.00 88.56 99 GLN A O 1
ATOM 776 N N . GLN A 1 100 ? 7.978 -13.603 7.045 1.00 82.62 100 GLN A N 1
ATOM 777 C CA . GLN A 1 100 ? 8.630 -12.754 8.047 1.00 82.62 100 GLN A CA 1
ATOM 778 C C . GLN A 1 100 ? 8.795 -11.304 7.559 1.00 82.62 100 GLN A C 1
ATOM 780 O O . GLN A 1 100 ? 8.556 -10.362 8.312 1.00 82.62 100 GLN A O 1
ATOM 785 N N . GLY A 1 101 ? 9.125 -11.115 6.277 1.00 84.06 101 GLY A N 1
ATOM 786 C CA . GLY A 1 101 ? 9.233 -9.784 5.672 1.00 84.06 101 GLY A CA 1
ATOM 787 C C . GLY A 1 101 ? 7.913 -9.005 5.682 1.00 84.06 101 GLY A C 1
ATOM 788 O O . GLY A 1 101 ? 7.918 -7.793 5.889 1.00 84.06 101 GLY A O 1
ATOM 789 N N . LEU A 1 102 ? 6.771 -9.691 5.536 1.00 82.44 102 LEU A N 1
ATOM 790 C CA . LEU A 1 102 ? 5.462 -9.044 5.640 1.00 82.44 102 LEU A CA 1
ATOM 791 C C . LEU A 1 102 ? 5.160 -8.638 7.081 1.00 82.44 102 LEU A C 1
ATOM 793 O O . LEU A 1 102 ? 4.667 -7.538 7.287 1.00 82.44 102 LEU A O 1
ATOM 797 N N . ILE A 1 103 ? 5.508 -9.454 8.080 1.00 82.69 103 ILE A N 1
ATOM 798 C CA . ILE A 1 103 ? 5.334 -9.080 9.495 1.00 82.69 103 ILE A CA 1
ATOM 799 C C . ILE A 1 103 ? 6.079 -7.775 9.806 1.00 82.69 103 ILE A C 1
ATOM 801 O O . ILE A 1 103 ? 5.487 -6.845 10.351 1.00 82.69 103 ILE A O 1
ATOM 805 N N . ILE A 1 104 ? 7.354 -7.686 9.414 1.00 85.19 104 ILE A N 1
ATOM 806 C CA . ILE A 1 104 ? 8.185 -6.492 9.635 1.00 85.19 104 ILE A CA 1
ATOM 807 C C . ILE A 1 104 ? 7.571 -5.278 8.927 1.00 85.19 104 ILE A C 1
ATOM 809 O O . ILE A 1 104 ? 7.408 -4.219 9.532 1.00 85.19 104 ILE A O 1
ATOM 813 N N . ARG A 1 105 ? 7.159 -5.445 7.665 1.00 84.69 105 ARG A N 1
ATOM 814 C CA . ARG A 1 105 ? 6.515 -4.381 6.888 1.00 84.69 105 ARG A CA 1
ATOM 815 C C . ARG A 1 105 ? 5.217 -3.890 7.536 1.00 84.69 105 ARG A C 1
ATOM 817 O O . ARG A 1 105 ? 5.008 -2.686 7.627 1.00 84.69 105 ARG A O 1
ATOM 824 N N . ARG A 1 106 ? 4.360 -4.799 8.011 1.00 87.75 106 ARG A N 1
ATOM 825 C CA . ARG A 1 106 ? 3.092 -4.456 8.675 1.00 87.75 106 ARG A CA 1
ATOM 826 C C . ARG A 1 106 ? 3.309 -3.717 9.994 1.00 87.75 106 ARG A C 1
ATOM 828 O O . ARG A 1 106 ? 2.554 -2.798 10.295 1.00 87.75 106 ARG A O 1
ATOM 835 N N . ALA A 1 107 ? 4.344 -4.076 10.752 1.00 79.94 107 ALA A N 1
ATOM 836 C CA . ALA A 1 107 ? 4.713 -3.359 11.970 1.00 79.94 107 ALA A CA 1
ATOM 837 C C . ALA A 1 107 ? 5.167 -1.919 11.673 1.00 79.94 107 ALA A C 1
ATOM 839 O O . ALA A 1 107 ? 4.744 -1.000 12.369 1.00 79.94 107 ALA A O 1
ATOM 840 N N . ALA A 1 108 ? 5.966 -1.719 10.618 1.00 80.69 108 ALA A N 1
ATOM 841 C CA . ALA A 1 108 ? 6.393 -0.388 10.190 1.00 80.69 108 ALA A CA 1
ATOM 842 C C . ALA A 1 108 ? 5.214 0.470 9.699 1.00 80.69 108 ALA A C 1
ATOM 844 O O . ALA A 1 108 ? 5.071 1.608 10.128 1.00 80.69 108 ALA A O 1
ATOM 845 N N . GLU A 1 109 ? 4.332 -0.085 8.862 1.00 77.94 109 GLU A N 1
ATOM 846 C CA . GLU A 1 109 ? 3.145 0.627 8.360 1.00 77.94 109 GLU A CA 1
ATOM 847 C C . GLU A 1 109 ? 2.170 1.012 9.486 1.00 77.94 109 GLU A C 1
ATOM 849 O O . GLU A 1 109 ? 1.567 2.076 9.430 1.00 77.94 109 GLU A O 1
ATOM 854 N N . ARG A 1 110 ? 2.036 0.181 10.528 1.00 79.12 110 ARG A N 1
ATOM 855 C CA . ARG A 1 110 ? 1.218 0.483 11.714 1.00 79.12 110 ARG A CA 1
ATOM 856 C C . ARG A 1 110 ? 1.791 1.622 12.573 1.00 79.12 110 ARG A C 1
ATOM 858 O O . ARG A 1 110 ? 1.034 2.253 13.307 1.00 79.12 110 ARG A O 1
ATOM 865 N N . ALA A 1 111 ? 3.108 1.812 12.564 1.00 80.25 111 ALA A N 1
ATOM 866 C CA . ALA A 1 111 ? 3.791 2.778 13.424 1.00 80.25 111 ALA A CA 1
ATOM 867 C C . ALA A 1 111 ? 3.786 4.217 12.871 1.00 80.25 111 ALA A C 1
ATOM 869 O O . ALA A 1 111 ? 4.144 5.136 13.609 1.00 80.25 111 ALA A O 1
ATOM 870 N N . LEU A 1 112 ? 3.407 4.391 11.599 1.00 73.94 112 LEU A N 1
ATOM 871 C CA . LEU A 1 112 ? 3.231 5.683 10.923 1.00 73.94 112 LEU A CA 1
ATOM 872 C C . LEU A 1 112 ? 1.909 6.355 11.327 1.00 73.94 112 LEU A C 1
ATOM 874 O O . LEU A 1 112 ? 1.934 7.586 11.542 1.00 73.94 112 LEU A O 1
#